Protein AF-A0A2I0L8X0-F1 (afdb_monomer)

Radius of gyration: 28.35 Å; Cα contacts (8 Å, |Δi|>4): 69; chains: 1; bounding box: 59×35×82 Å

Sequence (101 aa):
MALLHQLVLLVFLLPNIVGAAPAFVPSSAVQDAESVVREVHESIVNATRRKLGFLSCGTGNPIDDCWRCDPDWERNRQRLADCAIGFGKHAIGGRDGQIYV

Solvent-accessible surface area (backbone atoms only — not comparable to full-atom values): 6254 Å² total; per-residue (Å²): 108,69,69,61,53,53,51,50,52,50,65,70,54,60,68,71,74,73,77,72,70,78,80,81,68,73,79,76,79,54,98,57,60,63,60,38,53,49,51,43,51,52,45,42,62,74,25,61,70,57,41,98,41,98,89,46,51,38,53,34,46,52,48,56,30,58,43,62,56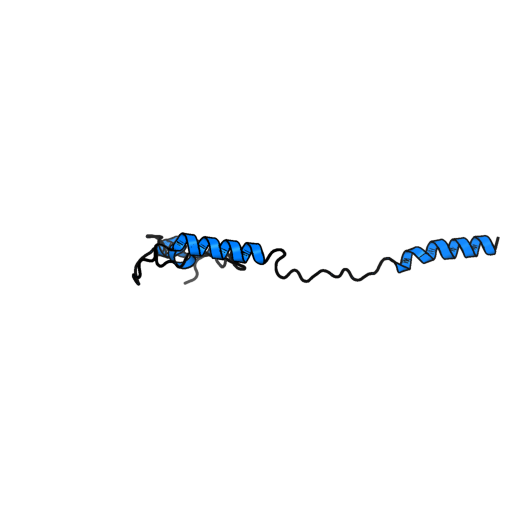,39,94,56,33,88,83,45,58,56,55,50,33,75,34,45,65,48,97,57,34,83,50,47,86,68,48,97,52,83,88,84,132

InterPro domains:
  IPR011050 Pectin lyase fold/virulence factor [SSF51126] (45-100)
  IPR012334 Pectin lyase fold [G3DSA:2.160.20.10] (60-101)
  IPR045032 Pectin lyase family [PTHR31683] (31-101)

pLDDT: mean 81.57, std 14.16, range [56.25, 97.25]

Structure (mmCIF, N/CA/C/O backbone):
data_AF-A0A2I0L8X0-F1
#
_entry.id   AF-A0A2I0L8X0-F1
#
loop_
_atom_site.group_PDB
_atom_site.id
_atom_site.type_symbol
_atom_site.label_atom_id
_atom_site.label_alt_id
_atom_site.label_comp_id
_atom_site.label_asym_id
_atom_site.label_entity_id
_atom_site.label_seq_id
_atom_site.pdbx_PDB_ins_code
_atom_site.Cartn_x
_atom_site.Cartn_y
_atom_site.Cartn_z
_atom_site.occupancy
_atom_site.B_iso_or_equiv
_atom_site.auth_seq_id
_atom_site.auth_comp_id
_atom_site.auth_asym_id
_atom_site.auth_atom_id
_atom_site.pdbx_PDB_model_num
ATOM 1 N N . MET A 1 1 ? 37.086 19.793 62.388 1.00 69.25 1 MET A N 1
ATOM 2 C CA . MET A 1 1 ? 35.623 19.834 62.163 1.00 69.25 1 MET A CA 1
ATOM 3 C C . MET A 1 1 ? 35.244 20.626 60.912 1.00 69.25 1 MET A C 1
ATOM 5 O O . MET A 1 1 ? 34.589 20.048 60.061 1.00 69.25 1 MET A O 1
ATOM 9 N N . ALA A 1 2 ? 35.708 21.870 60.723 1.00 72.19 2 ALA A N 1
ATOM 10 C CA . ALA A 1 2 ? 35.375 22.682 59.536 1.00 72.19 2 ALA A CA 1
ATOM 11 C C . ALA A 1 2 ? 35.845 22.088 58.185 1.00 72.19 2 ALA A C 1
ATOM 13 O O . ALA A 1 2 ? 35.072 22.046 57.235 1.00 72.19 2 ALA A O 1
ATOM 14 N N . LEU A 1 3 ? 37.073 21.556 58.119 1.00 73.12 3 LEU A N 1
ATOM 15 C CA . LEU A 1 3 ? 37.627 20.926 56.905 1.00 73.12 3 LEU A CA 1
ATOM 16 C C . LEU A 1 3 ? 36.894 19.635 56.505 1.00 73.12 3 LEU A C 1
ATOM 18 O O . LEU A 1 3 ? 36.646 19.406 55.327 1.00 73.12 3 LEU A O 1
ATOM 22 N N . LEU A 1 4 ? 36.494 18.821 57.487 1.00 74.50 4 LEU A N 1
ATOM 23 C CA . LEU A 1 4 ?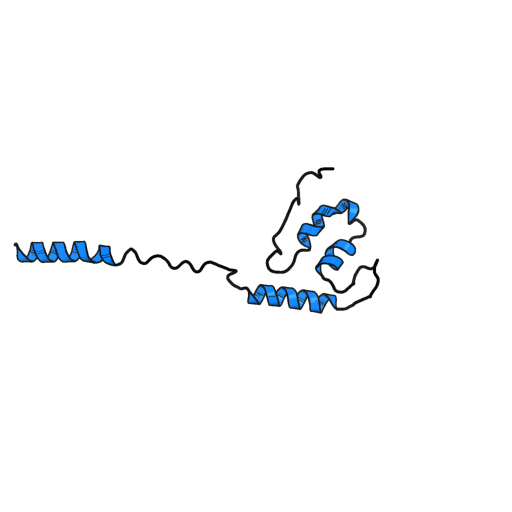 35.708 17.606 57.249 1.00 74.50 4 LEU A CA 1
ATOM 24 C C . LEU A 1 4 ? 34.306 17.962 56.729 1.00 74.50 4 LEU A C 1
ATOM 26 O O . LEU A 1 4 ? 33.815 17.334 55.799 1.00 74.50 4 LEU A O 1
ATOM 30 N N . HIS A 1 5 ? 33.700 19.021 57.273 1.00 78.25 5 HIS A N 1
ATOM 31 C CA . HIS A 1 5 ? 32.399 19.519 56.829 1.00 78.25 5 HIS A CA 1
ATOM 32 C C . HIS A 1 5 ? 32.435 20.071 55.395 1.00 78.25 5 HIS A C 1
ATOM 34 O O . HIS A 1 5 ? 31.511 19.822 54.621 1.00 78.25 5 HIS A O 1
ATOM 40 N N . GLN A 1 6 ? 33.507 20.783 55.021 1.00 76.62 6 GLN A N 1
ATOM 41 C CA . GLN A 1 6 ? 33.710 21.247 53.645 1.00 76.62 6 GLN A CA 1
ATOM 42 C C . GLN A 1 6 ? 33.898 20.089 52.661 1.00 76.62 6 GLN A C 1
ATOM 44 O O . GLN A 1 6 ? 33.331 20.130 51.571 1.00 76.62 6 GLN A O 1
ATOM 49 N N . LEU A 1 7 ? 34.647 19.046 53.039 1.00 76.69 7 LEU A N 1
ATOM 50 C CA . LEU A 1 7 ? 34.863 17.881 52.176 1.00 76.69 7 LEU A CA 1
ATOM 51 C C . LEU A 1 7 ? 33.559 17.105 51.934 1.00 76.69 7 LEU A C 1
ATOM 53 O O . LEU A 1 7 ? 33.283 16.691 50.812 1.00 76.69 7 LEU A O 1
ATOM 57 N N . VAL A 1 8 ? 32.729 16.964 52.973 1.00 76.25 8 VAL A N 1
ATOM 58 C CA . VAL A 1 8 ? 31.414 16.313 52.892 1.00 76.25 8 VAL A CA 1
ATOM 59 C C . VAL A 1 8 ? 30.473 17.091 51.965 1.00 76.25 8 VAL A C 1
ATOM 61 O O . VAL A 1 8 ? 29.872 16.496 51.076 1.00 76.25 8 VAL A O 1
ATOM 64 N N . LEU A 1 9 ? 30.399 18.421 52.091 1.00 71.88 9 LEU A N 1
ATOM 65 C CA . LEU A 1 9 ? 29.608 19.269 51.185 1.00 71.88 9 LEU A CA 1
ATOM 66 C C . LEU A 1 9 ? 30.042 19.129 49.720 1.00 71.88 9 LEU A C 1
ATOM 68 O O . LEU A 1 9 ? 29.192 19.057 48.837 1.00 71.88 9 LEU A O 1
ATOM 72 N N . LEU A 1 10 ? 31.348 19.041 49.460 1.00 71.75 10 LEU A N 1
ATOM 73 C CA . LEU A 1 10 ? 31.874 18.869 48.107 1.00 71.75 10 LEU A CA 1
ATOM 74 C C . LEU A 1 10 ? 31.442 17.517 47.509 1.00 71.75 10 LEU A C 1
ATOM 76 O O . LEU A 1 10 ? 30.959 17.466 46.382 1.00 71.75 10 LEU A O 1
ATOM 80 N N . VAL A 1 11 ? 31.528 16.433 48.287 1.00 74.94 11 VAL A N 1
ATOM 81 C CA . VAL A 1 11 ? 31.127 15.077 47.862 1.00 74.94 11 VAL A CA 1
ATOM 82 C C . VAL A 1 11 ? 29.616 14.956 47.627 1.00 74.94 11 VAL A C 1
ATOM 84 O O . VAL A 1 11 ? 29.210 14.235 46.722 1.00 74.94 11 VAL A O 1
ATOM 87 N N . PHE A 1 12 ? 28.779 15.677 48.379 1.0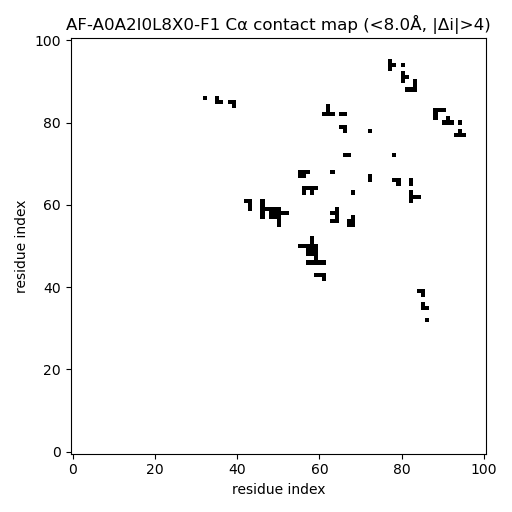0 67.75 12 PHE A N 1
ATOM 88 C CA . PHE A 1 12 ? 27.322 15.676 48.178 1.00 67.75 12 PHE A CA 1
ATOM 89 C C . PHE A 1 12 ? 26.851 16.575 47.020 1.00 67.75 12 PHE A C 1
ATOM 91 O O . PHE A 1 12 ? 25.777 16.339 46.465 1.00 67.75 12 PHE A O 1
ATOM 98 N N . LEU A 1 13 ? 27.634 17.586 46.626 1.00 64.88 13 LEU A N 1
ATOM 99 C CA . LEU A 1 13 ? 27.278 18.511 45.539 1.00 64.88 13 LEU A CA 1
ATOM 100 C C . LEU A 1 13 ? 27.821 18.083 44.164 1.00 64.88 13 LEU A C 1
ATOM 102 O O . LEU A 1 13 ? 27.197 18.385 43.149 1.00 64.88 13 LEU A O 1
ATOM 106 N N . LEU A 1 14 ? 28.929 17.336 44.113 1.00 64.69 14 LEU A N 1
ATOM 107 C CA . LEU A 1 14 ? 29.534 16.834 42.869 1.00 64.69 14 LEU A CA 1
ATOM 108 C C . LEU A 1 14 ?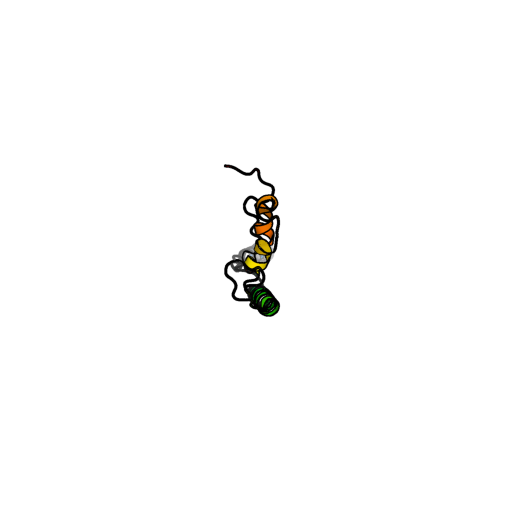 28.646 15.893 42.014 1.00 64.69 14 LEU A C 1
ATOM 110 O O . LEU A 1 14 ? 28.723 15.992 40.788 1.00 64.69 14 LEU A O 1
ATOM 114 N N . PRO A 1 15 ? 27.770 15.025 42.567 1.00 61.06 15 PRO A N 1
ATOM 115 C CA . PRO A 1 15 ? 26.962 14.109 41.756 1.00 61.06 15 PRO A CA 1
ATOM 116 C C . PRO A 1 15 ? 25.844 14.800 40.961 1.00 61.06 15 PRO A C 1
ATOM 118 O O . PRO A 1 15 ? 25.306 14.210 40.029 1.00 61.06 15 PRO A O 1
ATOM 121 N N . ASN A 1 16 ? 25.496 16.050 41.292 1.00 56.25 16 ASN A N 1
ATOM 122 C CA . ASN A 1 16 ? 24.371 16.759 40.670 1.00 56.25 16 ASN A CA 1
ATOM 123 C C . ASN A 1 16 ? 24.712 17.433 39.328 1.00 56.25 16 ASN A C 1
ATOM 125 O O . ASN A 1 16 ? 23.817 17.956 38.672 1.00 56.25 16 ASN A O 1
ATOM 129 N N . ILE A 1 17 ? 25.977 17.414 38.890 1.00 58.69 17 ILE A N 1
ATOM 130 C CA . ILE A 1 17 ? 26.392 18.034 37.616 1.00 58.69 17 ILE A CA 1
ATOM 131 C C . ILE A 1 17 ? 26.353 17.029 36.447 1.00 58.69 17 ILE A C 1
ATOM 133 O O . ILE A 1 17 ? 26.254 17.427 35.290 1.00 58.69 17 ILE A O 1
ATOM 137 N N . VAL A 1 18 ? 26.357 15.718 36.720 1.00 59.06 18 VAL A N 1
ATOM 138 C CA . VAL A 1 18 ? 26.442 14.670 35.677 1.00 59.06 18 VAL A CA 1
ATOM 139 C C . VAL A 1 18 ? 25.059 14.154 35.223 1.00 59.06 18 VAL A C 1
ATOM 141 O O . VAL A 1 18 ? 24.960 13.390 34.270 1.00 59.06 18 VAL A O 1
ATOM 144 N N . GLY A 1 19 ? 23.966 14.595 35.855 1.00 59.41 19 GLY A N 1
ATOM 145 C CA . GLY A 1 19 ? 22.621 14.036 35.639 1.00 59.41 19 GLY A CA 1
ATOM 146 C C . GLY A 1 19 ? 21.786 14.624 34.493 1.00 59.41 19 GLY A C 1
ATOM 147 O O . GLY A 1 19 ? 20.678 14.149 34.270 1.00 59.41 19 GLY A O 1
ATOM 148 N N . ALA A 1 20 ? 22.265 15.645 33.777 1.00 62.12 20 ALA A N 1
ATOM 149 C CA . ALA A 1 20 ? 21.470 16.342 32.759 1.00 62.12 20 ALA A CA 1
ATOM 150 C C . ALA A 1 20 ? 22.241 16.547 31.448 1.00 62.12 20 ALA A C 1
ATOM 152 O O . ALA A 1 20 ? 22.274 17.645 30.895 1.00 62.12 20 ALA A O 1
ATOM 153 N N . ALA A 1 21 ? 22.855 15.489 30.914 1.00 64.44 21 ALA A N 1
ATOM 154 C CA . ALA A 1 21 ? 23.045 15.466 29.470 1.00 64.44 21 ALA A CA 1
ATOM 155 C C . ALA A 1 21 ? 21.639 15.381 28.850 1.00 64.44 21 ALA A C 1
ATOM 157 O O . ALA A 1 21 ? 20.894 14.466 29.218 1.00 64.44 21 ALA A O 1
ATOM 158 N N . PRO A 1 22 ? 21.224 16.300 27.955 1.00 63.75 22 PRO A N 1
ATOM 159 C CA . PRO A 1 22 ? 20.030 16.054 27.168 1.00 63.75 22 PRO A CA 1
ATOM 160 C C . PRO A 1 22 ? 20.264 14.719 26.472 1.00 63.75 22 PRO A C 1
ATOM 162 O O . PRO A 1 22 ? 21.266 14.552 25.772 1.00 63.75 22 PRO A O 1
ATOM 165 N N . ALA A 1 23 ? 19.391 13.745 26.723 1.00 62.94 23 ALA A N 1
ATOM 166 C CA . ALA A 1 23 ? 19.374 12.542 25.923 1.00 62.94 23 ALA A CA 1
ATOM 167 C C . ALA A 1 23 ? 19.210 13.020 24.478 1.00 62.94 23 ALA A C 1
ATOM 169 O O . ALA A 1 23 ? 18.142 13.500 24.095 1.00 62.94 23 ALA A O 1
ATOM 170 N N . PHE A 1 24 ? 20.290 12.964 23.697 1.00 58.16 24 PHE A N 1
ATOM 171 C CA . PHE A 1 24 ? 20.210 13.002 22.250 1.00 58.16 24 PHE A CA 1
ATOM 172 C C . PHE A 1 24 ? 19.436 11.744 21.881 1.00 58.16 24 PHE A C 1
ATOM 174 O O . PHE A 1 24 ? 20.016 10.686 21.667 1.00 58.16 24 PHE A O 1
ATOM 181 N N . VAL A 1 25 ? 18.110 11.839 21.909 1.00 60.28 25 VAL A N 1
ATOM 182 C CA . VAL A 1 25 ? 17.240 10.873 21.264 1.00 60.28 25 VAL A CA 1
ATOM 183 C C . VAL A 1 25 ? 17.473 11.139 19.783 1.00 60.28 25 VAL A C 1
ATOM 185 O O . VAL A 1 25 ? 17.082 12.210 19.307 1.00 60.28 25 VAL A O 1
ATOM 188 N N . PRO A 1 26 ? 18.164 10.252 19.044 1.00 62.69 26 PRO A N 1
ATOM 189 C CA . PRO A 1 26 ? 18.199 10.390 17.604 1.00 62.69 26 PRO A CA 1
ATOM 190 C C . PRO A 1 26 ? 16.736 10.319 17.180 1.00 62.69 26 PRO A C 1
ATOM 192 O O . PRO A 1 26 ? 16.053 9.347 17.506 1.00 62.69 26 PRO A O 1
ATOM 195 N N . SER A 1 27 ? 16.231 11.376 16.542 1.00 59.94 27 SER A N 1
ATOM 196 C CA . SER A 1 27 ? 14.906 11.350 15.930 1.00 59.94 27 SER A CA 1
ATOM 197 C C . SER A 1 27 ? 14.863 10.103 15.054 1.00 59.94 27 SER A C 1
ATOM 199 O O . SER A 1 27 ? 15.632 10.006 14.096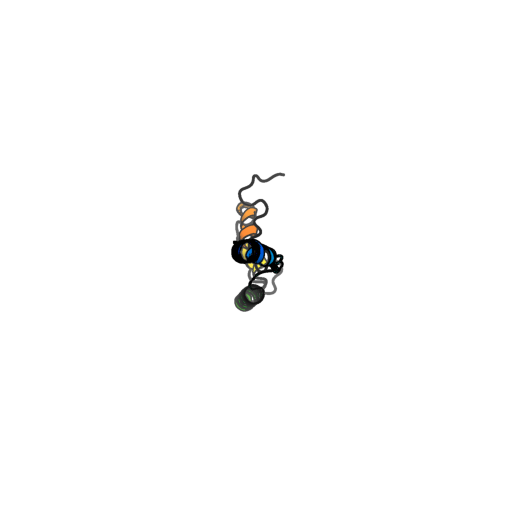 1.00 59.94 27 SER A O 1
ATOM 201 N N . SER A 1 28 ? 14.082 9.094 15.451 1.00 58.22 28 SER A N 1
ATOM 202 C CA . SER A 1 28 ? 14.096 7.791 14.798 1.00 58.22 28 SER A CA 1
ATOM 203 C C . SER A 1 28 ? 13.356 7.899 13.468 1.00 58.22 28 SER A C 1
ATOM 205 O O . SER A 1 28 ? 12.212 7.467 13.322 1.00 58.22 28 SER A O 1
ATOM 207 N N . ALA A 1 29 ? 14.008 8.486 12.473 1.00 60.69 29 ALA A N 1
ATOM 208 C CA . ALA A 1 29 ? 13.690 8.225 11.087 1.00 60.69 29 ALA A CA 1
ATOM 209 C C . ALA A 1 29 ? 14.096 6.768 10.819 1.00 60.69 29 ALA A C 1
ATOM 211 O O . ALA A 1 29 ? 15.219 6.525 10.415 1.00 60.69 29 ALA A O 1
ATOM 212 N N . VAL A 1 30 ? 13.197 5.832 11.160 1.00 62.84 30 VAL A N 1
ATOM 213 C CA . VAL A 1 30 ? 13.251 4.375 10.923 1.00 62.84 30 VAL A CA 1
ATOM 214 C C . VAL A 1 30 ? 14.598 3.736 11.289 1.00 62.84 30 VAL A C 1
ATOM 216 O O . VAL A 1 30 ? 15.576 3.864 10.565 1.00 62.84 30 VAL A O 1
ATOM 219 N N . GLN A 1 31 ? 14.638 2.980 12.393 1.00 65.75 31 GLN A N 1
ATOM 220 C CA . GLN A 1 31 ? 15.872 2.367 12.922 1.00 65.75 31 GLN A CA 1
ATOM 221 C C . GLN A 1 31 ? 16.644 1.495 11.913 1.00 65.75 31 GLN A C 1
ATOM 223 O O . GLN A 1 31 ? 17.821 1.228 12.130 1.00 65.75 31 GLN A O 1
ATOM 228 N N . ASP A 1 32 ? 16.001 1.084 10.819 1.00 80.00 32 ASP A N 1
ATOM 229 C CA . ASP A 1 32 ? 16.602 0.285 9.763 1.00 80.00 32 ASP A CA 1
ATOM 230 C C . ASP A 1 32 ? 15.934 0.559 8.403 1.00 80.00 32 ASP A C 1
ATOM 232 O O . ASP A 1 32 ? 15.068 -0.174 7.928 1.00 80.00 32 ASP A O 1
ATOM 236 N N . ALA A 1 33 ? 16.283 1.687 7.785 1.00 89.50 33 ALA A N 1
ATOM 237 C CA . ALA A 1 33 ? 15.770 2.040 6.462 1.00 89.50 33 ALA A CA 1
ATOM 238 C C . ALA A 1 33 ? 16.258 1.090 5.352 1.00 89.50 33 ALA A C 1
ATOM 240 O O . ALA A 1 33 ? 15.580 0.936 4.335 1.00 89.50 33 ALA A O 1
ATOM 241 N N . GLU A 1 34 ? 17.415 0.452 5.540 1.00 92.50 34 GLU A N 1
ATOM 242 C CA . GLU A 1 34 ? 18.012 -0.443 4.549 1.00 92.50 34 GLU A CA 1
ATOM 243 C C . GLU A 1 34 ? 17.210 -1.737 4.418 1.00 92.50 34 GLU A C 1
ATOM 245 O O . GLU A 1 34 ? 16.881 -2.123 3.296 1.00 92.50 34 GLU A O 1
ATOM 250 N N . SER A 1 35 ? 16.769 -2.343 5.527 1.00 92.44 35 SER A N 1
ATOM 251 C CA . SER A 1 35 ? 15.913 -3.532 5.435 1.00 92.44 35 SER A CA 1
ATOM 252 C C . SER A 1 35 ? 14.579 -3.269 4.746 1.00 92.44 35 SER A C 1
ATOM 254 O O . SER A 1 35 ? 14.126 -4.117 3.978 1.00 92.44 35 SER A O 1
ATOM 256 N N . VAL A 1 36 ? 13.975 -2.092 4.944 1.00 93.06 36 VAL A N 1
ATOM 257 C CA . VAL A 1 36 ? 12.738 -1.704 4.245 1.00 93.06 36 VAL A CA 1
ATOM 258 C C . VAL A 1 36 ? 12.973 -1.612 2.737 1.00 93.06 36 VAL A C 1
ATOM 260 O O . VAL A 1 36 ? 12.167 -2.105 1.948 1.00 93.06 36 VAL A O 1
ATOM 263 N N . VAL A 1 37 ? 14.084 -1.000 2.319 1.00 94.19 37 VAL A N 1
ATOM 264 C CA . VAL A 1 37 ? 14.456 -0.918 0.899 1.00 94.19 37 VAL A CA 1
ATOM 265 C C . VAL A 1 37 ? 14.723 -2.310 0.327 1.00 94.19 37 VAL A C 1
ATOM 267 O O . VAL A 1 37 ? 14.265 -2.609 -0.779 1.00 94.19 37 VAL A O 1
ATOM 270 N N . ARG A 1 38 ? 15.411 -3.176 1.078 1.00 94.88 38 ARG A N 1
ATOM 271 C CA . ARG A 1 38 ? 15.692 -4.557 0.676 1.00 94.88 38 ARG A CA 1
ATOM 272 C C . ARG A 1 38 ? 14.412 -5.370 0.488 1.00 94.88 38 ARG A C 1
ATOM 274 O O . ARG A 1 38 ? 14.259 -6.005 -0.549 1.00 94.88 38 ARG A O 1
ATOM 281 N N . GLU A 1 39 ? 13.464 -5.283 1.418 1.00 94.00 39 GLU A N 1
ATOM 282 C CA . GLU A 1 39 ? 12.146 -5.927 1.316 1.00 94.00 39 GLU A CA 1
ATOM 283 C C . GLU A 1 39 ? 11.378 -5.464 0.069 1.00 94.00 39 GLU A C 1
ATOM 285 O O . GLU A 1 39 ? 10.855 -6.281 -0.693 1.00 94.00 39 GLU A O 1
ATOM 290 N N . VAL A 1 40 ? 11.352 -4.152 -0.193 1.00 93.88 40 VAL A N 1
ATOM 291 C CA . VAL A 1 40 ? 10.721 -3.606 -1.404 1.00 93.88 40 VAL A CA 1
ATOM 292 C C . VAL A 1 40 ? 11.407 -4.149 -2.656 1.00 93.88 40 VAL A C 1
ATOM 294 O O . VAL A 1 40 ? 10.726 -4.583 -3.586 1.00 93.88 40 VAL A O 1
ATOM 297 N N . HIS A 1 41 ? 12.739 -4.181 -2.686 1.00 94.38 41 HIS A N 1
ATOM 298 C CA . HIS A 1 41 ? 13.487 -4.715 -3.821 1.00 94.38 41 HIS A CA 1
ATOM 299 C C . HIS A 1 41 ? 13.174 -6.197 -4.074 1.00 94.38 41 HIS A C 1
ATOM 301 O O . HIS A 1 41 ? 12.865 -6.574 -5.205 1.00 94.38 41 HIS A O 1
ATOM 307 N N . GLU A 1 42 ? 13.174 -7.023 -3.025 1.00 92.44 42 GLU A N 1
ATOM 308 C CA . GLU A 1 42 ? 12.818 -8.444 -3.099 1.00 92.44 42 GLU A CA 1
ATOM 309 C C . GLU A 1 42 ? 11.385 -8.640 -3.630 1.00 92.44 42 GLU A C 1
ATOM 311 O O . GLU A 1 42 ? 11.159 -9.479 -4.508 1.00 92.44 42 GLU A O 1
ATOM 316 N N . SER A 1 43 ? 10.426 -7.819 -3.183 1.00 90.38 43 SER A N 1
ATOM 317 C CA . SER A 1 43 ? 9.034 -7.883 -3.655 1.00 90.38 43 SER A CA 1
ATOM 318 C C . SER A 1 43 ? 8.897 -7.584 -5.156 1.00 90.38 43 SER A C 1
ATOM 320 O O . SER A 1 43 ? 8.157 -8.270 -5.864 1.00 90.38 43 SER A O 1
ATOM 322 N N . ILE A 1 44 ? 9.662 -6.616 -5.671 1.00 88.69 44 ILE A N 1
ATOM 323 C CA . ILE A 1 44 ? 9.670 -6.247 -7.093 1.00 88.69 44 ILE A CA 1
ATOM 324 C C . ILE A 1 44 ? 10.296 -7.361 -7.934 1.00 88.69 44 ILE A C 1
ATOM 326 O O . ILE A 1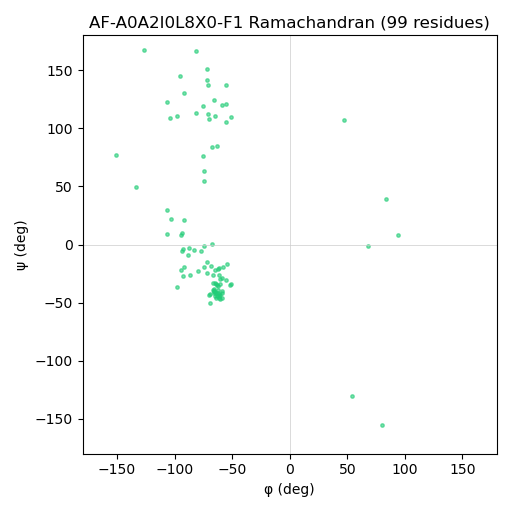 44 ? 9.775 -7.693 -8.999 1.00 88.69 44 ILE A O 1
ATOM 330 N N . VAL A 1 45 ? 11.400 -7.951 -7.465 1.00 87.31 45 VAL A N 1
ATOM 331 C CA . VAL A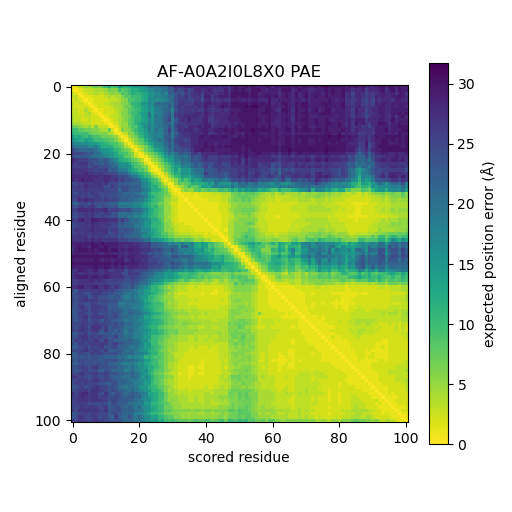 1 45 ? 12.080 -9.064 -8.147 1.00 87.31 45 VAL A CA 1
ATOM 332 C C . VAL A 1 45 ? 11.157 -10.281 -8.240 1.00 87.31 45 VAL A C 1
ATOM 334 O O . VAL A 1 45 ? 11.069 -10.895 -9.303 1.00 87.31 45 VAL A O 1
ATOM 337 N N . ASN A 1 46 ? 10.410 -10.592 -7.179 1.00 82.75 46 ASN A N 1
ATOM 338 C CA . ASN A 1 46 ? 9.434 -11.685 -7.179 1.00 82.75 46 ASN A CA 1
ATOM 339 C C . ASN A 1 46 ? 8.269 -11.427 -8.163 1.00 82.75 46 ASN A C 1
ATOM 341 O O . ASN A 1 46 ? 7.805 -12.337 -8.846 1.00 82.75 46 ASN A O 1
ATOM 345 N N . ALA A 1 47 ? 7.870 -10.165 -8.349 1.00 77.81 47 ALA A N 1
ATOM 346 C CA . ALA A 1 47 ? 6.794 -9.777 -9.264 1.00 77.81 47 ALA A CA 1
ATOM 347 C C . ALA A 1 47 ? 7.165 -9.825 -10.772 1.00 77.81 47 ALA A C 1
ATOM 349 O O . ALA A 1 47 ? 6.332 -9.551 -11.633 1.00 77.81 47 ALA A O 1
ATOM 350 N N . THR A 1 48 ? 8.398 -10.178 -11.156 1.00 65.56 48 THR A N 1
ATOM 351 C CA . THR A 1 48 ? 8.943 -9.963 -12.521 1.00 65.56 48 THR A CA 1
ATOM 352 C C . THR A 1 48 ? 8.323 -10.765 -13.679 1.00 65.56 48 THR A C 1
ATOM 354 O O . THR A 1 48 ? 8.704 -10.543 -14.833 1.00 65.56 48 THR A O 1
ATOM 357 N N . ARG A 1 49 ? 7.319 -11.626 -13.461 1.00 64.81 49 ARG A N 1
ATOM 358 C CA . ARG A 1 49 ? 6.523 -12.237 -14.550 1.00 64.81 49 ARG A CA 1
ATOM 359 C C . ARG A 1 49 ? 5.546 -11.213 -15.149 1.00 64.81 49 ARG A C 1
ATOM 361 O O . ARG A 1 49 ? 4.335 -11.382 -15.084 1.00 64.81 49 ARG A O 1
ATOM 368 N N . ARG A 1 50 ? 6.080 -10.147 -15.749 1.00 63.78 50 ARG A N 1
ATOM 369 C CA . ARG A 1 50 ? 5.301 -9.047 -16.329 1.00 63.78 50 ARG A CA 1
ATOM 370 C C . ARG A 1 50 ? 4.469 -9.546 -17.507 1.00 63.78 50 ARG A C 1
ATOM 372 O O . ARG A 1 50 ? 5.010 -9.831 -18.576 1.00 63.78 50 ARG A O 1
ATOM 379 N N . LYS A 1 51 ? 3.148 -9.585 -17.343 1.00 62.47 51 LYS A N 1
ATOM 380 C CA . LYS A 1 51 ? 2.205 -9.648 -18.462 1.00 62.47 51 LYS A CA 1
ATOM 381 C C . LYS A 1 51 ? 1.607 -8.253 -18.622 1.00 62.47 51 LYS A C 1
ATOM 383 O O . LYS A 1 51 ? 0.858 -7.796 -17.767 1.00 62.47 51 LYS A O 1
ATOM 388 N N . LEU A 1 52 ? 1.977 -7.554 -19.696 1.00 58.41 52 LEU A N 1
ATOM 389 C CA . LEU A 1 52 ? 1.628 -6.146 -19.942 1.00 58.41 52 LEU A CA 1
ATOM 390 C C . LEU A 1 52 ? 0.151 -5.976 -20.374 1.00 58.41 52 LEU A C 1
ATOM 392 O O . LEU A 1 52 ? -0.142 -5.451 -21.444 1.00 58.41 52 LEU A O 1
ATOM 396 N N . GLY A 1 53 ? -0.790 -6.489 -19.579 1.00 61.31 53 GLY A N 1
ATOM 397 C CA . GLY A 1 53 ? -2.230 -6.373 -19.808 1.00 61.31 53 GLY A CA 1
ATOM 398 C C . GLY A 1 53 ? -2.863 -5.379 -18.838 1.00 61.31 53 GLY A C 1
ATOM 399 O O . GLY A 1 53 ? -2.789 -5.576 -17.632 1.00 61.31 53 GLY A O 1
ATOM 400 N N . PHE A 1 54 ? -3.533 -4.345 -19.356 1.00 58.91 54 PHE A N 1
ATOM 401 C CA . PHE A 1 54 ? -4.182 -3.279 -18.569 1.00 58.91 54 PHE A CA 1
ATOM 402 C C . PHE A 1 54 ? -5.256 -3.787 -17.580 1.00 58.91 54 PHE A C 1
ATOM 404 O O . PHE A 1 54 ? -5.463 -3.191 -16.524 1.00 58.91 54 PHE A O 1
ATOM 411 N N . LEU A 1 55 ? -5.900 -4.914 -17.910 1.00 63.06 55 LEU A N 1
ATOM 412 C CA . LEU A 1 55 ? -6.922 -5.597 -17.099 1.00 63.06 55 LEU A CA 1
ATOM 413 C C . LEU A 1 55 ? -6.404 -6.892 -16.446 1.00 63.06 55 LEU A C 1
ATOM 415 O O . LEU A 1 55 ? -7.191 -7.683 -15.938 1.00 63.06 55 LEU A O 1
ATOM 419 N N . SER A 1 56 ? -5.096 -7.152 -16.518 1.00 67.94 56 SER A N 1
ATOM 420 C CA . SER A 1 56 ? -4.499 -8.374 -15.984 1.00 67.94 56 SER A CA 1
ATOM 421 C C . SER A 1 56 ? -3.967 -8.147 -14.575 1.00 67.94 56 SER A C 1
ATOM 423 O O . SER A 1 56 ? -3.413 -7.100 -14.258 1.00 67.94 56 SER A O 1
ATOM 425 N N . CYS A 1 57 ? -4.079 -9.188 -13.765 1.00 79.44 57 CYS A N 1
ATOM 426 C CA . CYS A 1 57 ? -3.224 -9.448 -12.616 1.00 79.44 57 CYS A CA 1
ATOM 427 C C . CYS A 1 57 ? -1.820 -9.878 -13.101 1.00 79.44 57 CYS A C 1
ATOM 429 O O . CYS A 1 57 ? -1.707 -10.462 -14.187 1.00 79.44 57 CYS A O 1
ATOM 431 N N . GLY A 1 58 ? -0.755 -9.604 -12.341 1.00 78.12 58 GLY A N 1
ATOM 432 C CA . GLY A 1 58 ? 0.622 -9.963 -12.718 1.00 78.12 58 GLY A CA 1
ATOM 433 C C . GLY A 1 58 ? 1.279 -8.937 -13.645 1.00 78.12 58 GLY A C 1
ATOM 434 O O . GLY A 1 58 ? 1.959 -9.283 -14.615 1.00 78.12 58 GLY A O 1
ATOM 435 N N . THR A 1 59 ? 1.031 -7.656 -13.381 1.00 81.31 59 THR A N 1
ATOM 436 C CA . THR A 1 59 ? 1.628 -6.524 -14.106 1.00 81.31 59 THR A CA 1
ATOM 437 C C . THR A 1 59 ? 3.095 -6.310 -13.729 1.00 81.31 59 THR A C 1
ATOM 439 O O . THR A 1 59 ? 3.850 -5.701 -14.493 1.00 81.31 59 THR A O 1
ATOM 442 N N . GLY A 1 60 ? 3.514 -6.849 -12.579 1.00 84.81 60 GLY A N 1
ATOM 443 C CA . GLY A 1 60 ? 4.839 -6.665 -12.005 1.00 84.81 60 GLY A CA 1
ATOM 444 C C . GLY A 1 60 ? 4.927 -5.519 -11.002 1.00 84.81 60 GLY A C 1
ATOM 445 O O . GLY A 1 60 ? 6.032 -5.184 -10.575 1.00 84.81 60 GLY A O 1
ATOM 446 N N . ASN A 1 61 ? 3.792 -4.921 -10.634 1.00 89.12 61 ASN A N 1
ATOM 447 C CA . ASN A 1 61 ? 3.687 -4.068 -9.459 1.00 89.12 61 ASN A CA 1
ATOM 448 C C . ASN A 1 61 ? 3.120 -4.908 -8.298 1.00 89.12 61 ASN A C 1
ATOM 450 O O . ASN A 1 61 ? 1.936 -5.238 -8.338 1.00 89.12 61 ASN A O 1
ATOM 454 N N . PRO A 1 62 ? 3.911 -5.231 -7.258 1.00 91.81 62 PRO A N 1
ATOM 455 C CA . PRO A 1 62 ? 3.473 -6.110 -6.170 1.00 91.81 62 PRO A CA 1
ATOM 456 C C . PRO A 1 62 ? 2.258 -5.579 -5.393 1.00 91.81 62 PRO A C 1
ATOM 458 O O . PRO A 1 62 ? 1.452 -6.378 -4.921 1.00 91.81 62 PRO A O 1
ATOM 461 N N . ILE A 1 63 ? 2.082 -4.254 -5.295 1.00 93.69 63 ILE A N 1
ATOM 462 C CA . ILE A 1 63 ? 0.906 -3.659 -4.640 1.00 93.69 63 ILE A CA 1
ATOM 463 C C . ILE A 1 63 ? -0.340 -3.926 -5.483 1.00 93.69 63 ILE A C 1
ATOM 465 O O . ILE A 1 63 ? -1.340 -4.422 -4.969 1.00 93.69 63 ILE A O 1
ATOM 469 N N . ASP A 1 64 ? -0.275 -3.628 -6.783 1.00 91.75 64 ASP A N 1
ATOM 470 C CA . ASP A 1 64 ? -1.409 -3.827 -7.688 1.00 91.75 64 ASP A CA 1
ATOM 471 C C . ASP A 1 64 ? -1.741 -5.302 -7.853 1.00 91.75 64 ASP A C 1
ATOM 473 O O . ASP A 1 64 ? -2.908 -5.677 -7.817 1.00 91.75 64 ASP A O 1
ATOM 477 N N . ASP A 1 65 ? -0.726 -6.147 -7.981 1.00 90.50 65 ASP A N 1
ATOM 478 C CA . ASP A 1 65 ? -0.909 -7.585 -8.093 1.00 90.50 65 ASP A CA 1
ATOM 479 C C . ASP A 1 65 ? -1.532 -8.152 -6.800 1.00 90.50 65 ASP A C 1
ATOM 481 O O . ASP A 1 65 ? -2.387 -9.026 -6.861 1.00 90.50 65 ASP A O 1
ATOM 485 N N . CYS A 1 66 ? -1.238 -7.611 -5.617 1.00 92.62 66 CYS A N 1
ATOM 486 C CA . CYS A 1 66 ? -1.878 -8.074 -4.382 1.00 92.62 66 CYS A CA 1
ATOM 487 C C . CYS A 1 66 ? -3.414 -7.909 -4.379 1.00 92.62 66 CYS A C 1
ATOM 489 O O . CYS A 1 66 ? -4.122 -8.843 -3.990 1.00 92.62 66 CYS A O 1
ATOM 491 N N . TRP A 1 67 ? -3.943 -6.764 -4.836 1.00 92.69 67 TRP A N 1
ATOM 492 C CA . TRP A 1 67 ? -5.388 -6.490 -4.781 1.00 92.69 67 TRP A CA 1
ATOM 493 C C . TRP A 1 67 ? -6.125 -6.776 -6.097 1.00 92.69 67 TRP A C 1
ATOM 495 O O . TRP A 1 67 ? -7.249 -7.269 -6.063 1.00 92.69 67 TRP A O 1
ATOM 505 N N . ARG A 1 68 ? -5.515 -6.520 -7.264 1.00 90.31 68 ARG A N 1
ATOM 506 C CA . ARG A 1 68 ? -6.145 -6.764 -8.579 1.00 90.31 68 ARG A CA 1
ATOM 507 C C . ARG A 1 68 ? -6.261 -8.243 -8.914 1.00 90.31 68 ARG A C 1
ATOM 509 O O . ARG A 1 68 ? -7.090 -8.613 -9.739 1.00 90.31 68 ARG A O 1
ATOM 516 N N . CYS A 1 69 ? -5.409 -9.080 -8.324 1.00 89.12 69 CYS A N 1
ATOM 517 C CA . CYS A 1 69 ? -5.484 -10.529 -8.489 1.00 89.12 69 CYS A CA 1
ATOM 518 C C . CYS A 1 69 ? -6.597 -11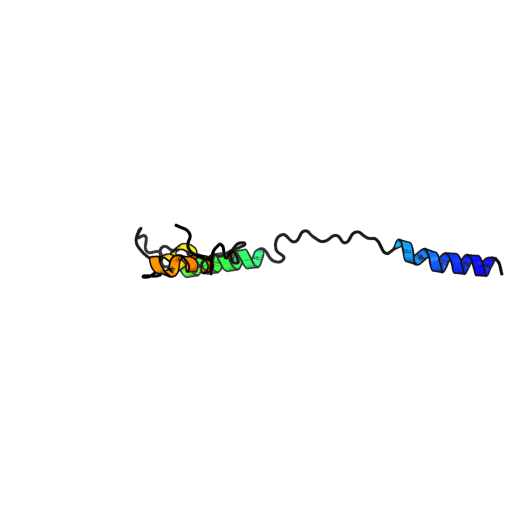.172 -7.650 1.00 89.12 69 CYS A C 1
ATOM 520 O O . CYS A 1 69 ? -6.822 -12.372 -7.784 1.00 89.12 69 CYS A O 1
ATOM 522 N N . ASP A 1 70 ? -7.284 -10.409 -6.794 1.00 91.88 70 ASP A N 1
ATOM 523 C CA . ASP A 1 70 ? -8.460 -10.878 -6.070 1.00 91.88 70 ASP A CA 1
ATOM 524 C C . ASP A 1 70 ? -9.706 -10.795 -6.973 1.00 91.88 70 ASP A C 1
ATOM 526 O O . ASP A 1 70 ? -10.131 -9.688 -7.316 1.00 91.88 70 ASP A O 1
ATOM 530 N N . PRO A 1 71 ? -10.322 -11.923 -7.373 1.00 91.56 71 PRO A N 1
ATOM 531 C CA . PRO A 1 71 ? -11.546 -11.888 -8.173 1.00 91.56 71 PRO A CA 1
ATOM 532 C C . PRO A 1 71 ? -12.734 -11.269 -7.417 1.00 91.56 71 PRO A C 1
ATOM 534 O O . PRO A 1 71 ? -13.656 -10.768 -8.054 1.00 91.56 71 PRO A O 1
ATOM 537 N N . ASP A 1 72 ? -12.699 -11.256 -6.081 1.00 94.81 72 ASP A N 1
ATOM 538 C CA . ASP A 1 72 ? -13.726 -10.692 -5.205 1.00 94.81 72 ASP A CA 1
ATOM 539 C C . ASP A 1 72 ? -13.302 -9.328 -4.618 1.00 94.81 72 ASP A C 1
ATOM 541 O O . ASP A 1 72 ? -13.853 -8.886 -3.605 1.00 94.81 72 ASP A O 1
ATOM 545 N N . TRP A 1 73 ? -12.352 -8.615 -5.247 1.00 93.25 73 TRP A N 1
ATOM 546 C CA . TRP A 1 73 ? -11.824 -7.333 -4.744 1.00 93.25 73 TRP A CA 1
ATOM 547 C C . TRP A 1 73 ? -12.923 -6.314 -4.396 1.00 93.25 73 TRP A C 1
ATOM 549 O O . TRP A 1 73 ? -12.788 -5.557 -3.436 1.00 93.25 73 TRP A O 1
ATOM 559 N N . GLU A 1 74 ? -14.036 -6.305 -5.141 1.00 93.31 74 GLU A N 1
ATOM 560 C CA . GLU A 1 74 ? -15.168 -5.403 -4.897 1.00 93.31 74 GLU A CA 1
ATOM 561 C C . GLU A 1 74 ? -15.826 -5.637 -3.538 1.00 93.31 74 GLU A C 1
ATOM 563 O O . GLU A 1 74 ? -16.277 -4.681 -2.903 1.00 93.31 74 GLU A O 1
ATOM 568 N N . ARG A 1 75 ? -15.869 -6.898 -3.099 1.00 94.94 75 ARG A N 1
ATOM 569 C CA . ARG A 1 75 ? -16.397 -7.325 -1.798 1.00 94.94 75 ARG A CA 1
ATOM 570 C C . ARG A 1 75 ? -15.327 -7.251 -0.708 1.00 94.94 75 ARG A C 1
ATOM 572 O O . ARG A 1 75 ? -15.660 -7.020 0.448 1.00 94.94 75 ARG A O 1
ATOM 579 N N . ASN A 1 76 ? -14.055 -7.356 -1.092 1.00 95.06 76 ASN A N 1
ATOM 580 C CA . ASN A 1 76 ? -12.896 -7.387 -0.200 1.00 95.06 76 ASN A CA 1
ATOM 581 C C . ASN A 1 76 ? -12.084 -6.079 -0.214 1.00 95.06 76 ASN A C 1
ATOM 583 O O . ASN A 1 76 ? -10.877 -6.103 0.010 1.00 95.06 76 ASN A O 1
ATOM 587 N N . ARG A 1 77 ? -12.708 -4.918 -0.461 1.00 95.50 77 ARG A N 1
ATOM 588 C CA . ARG A 1 77 ? -11.990 -3.635 -0.655 1.00 95.50 77 ARG A CA 1
ATOM 589 C C . ARG A 1 77 ? -10.999 -3.293 0.458 1.00 95.50 77 ARG A C 1
ATOM 591 O O . ARG A 1 77 ? -9.949 -2.715 0.192 1.00 95.50 77 ARG A O 1
ATOM 598 N N . GLN A 1 78 ? -11.322 -3.651 1.700 1.00 96.12 78 GLN A N 1
ATOM 599 C CA . GLN A 1 78 ? -10.469 -3.382 2.859 1.00 96.12 78 GLN A CA 1
ATOM 600 C C . GLN A 1 78 ? -9.161 -4.192 2.854 1.00 96.12 78 GLN A C 1
ATOM 602 O O . GLN A 1 78 ? -8.198 -3.764 3.482 1.00 96.12 78 GLN A O 1
ATOM 607 N N . ARG A 1 79 ? -9.078 -5.288 2.084 1.00 95.56 79 ARG A N 1
ATOM 608 C CA . ARG A 1 79 ? -7.857 -6.090 1.894 1.00 95.56 79 ARG A CA 1
ATOM 609 C C . ARG A 1 79 ? -6.715 -5.296 1.256 1.00 95.56 79 ARG A C 1
ATOM 611 O O . ARG A 1 79 ? -5.556 -5.654 1.426 1.00 95.56 79 ARG A O 1
ATOM 618 N N . LEU A 1 80 ? -7.004 -4.182 0.572 1.00 95.88 80 LEU A N 1
ATOM 619 C CA . LEU A 1 80 ? -5.968 -3.281 0.052 1.00 95.88 80 LEU A CA 1
ATOM 620 C C . LEU A 1 80 ? -5.008 -2.794 1.153 1.00 95.88 80 LEU A C 1
ATOM 622 O O . LEU A 1 80 ? -3.830 -2.573 0.880 1.00 95.88 80 LEU A O 1
ATOM 626 N N . ALA A 1 81 ? -5.485 -2.666 2.395 1.00 97.25 81 ALA A N 1
ATOM 627 C CA . ALA A 1 81 ? -4.655 -2.305 3.542 1.00 97.25 81 ALA A CA 1
ATOM 628 C C . ALA A 1 81 ? -3.550 -3.336 3.850 1.00 97.25 81 ALA A C 1
ATOM 630 O O . ALA A 1 81 ? -2.545 -2.985 4.461 1.00 97.25 81 ALA A O 1
ATOM 631 N N . ASP A 1 82 ? -3.697 -4.582 3.397 1.00 96.31 82 ASP A N 1
ATOM 632 C CA . ASP A 1 82 ? -2.691 -5.638 3.564 1.00 96.31 82 ASP A CA 1
ATOM 633 C C . ASP A 1 82 ? -1.657 -5.658 2.426 1.00 96.31 82 ASP A C 1
ATOM 635 O O . ASP A 1 82 ? -0.665 -6.378 2.496 1.00 96.31 82 ASP A O 1
ATOM 639 N N . CYS A 1 83 ? -1.880 -4.879 1.363 1.00 95.94 83 CYS A N 1
ATOM 640 C CA . CYS A 1 83 ? -1.042 -4.874 0.164 1.00 95.94 83 CYS A CA 1
ATOM 641 C C . CYS A 1 83 ? 0.081 -3.826 0.197 1.00 95.94 83 CYS A C 1
ATOM 643 O O . CYS A 1 83 ? 0.876 -3.748 -0.741 1.00 95.94 83 CYS A O 1
ATOM 645 N N . ALA A 1 84 ? 0.139 -2.986 1.234 1.00 96.31 84 ALA A N 1
ATOM 646 C CA . ALA A 1 84 ? 1.143 -1.937 1.347 1.00 96.31 84 ALA A CA 1
ATOM 647 C C . ALA A 1 84 ? 2.541 -2.520 1.623 1.00 96.31 84 ALA A C 1
ATOM 649 O O . ALA A 1 84 ? 2.715 -3.393 2.468 1.00 96.31 84 ALA A O 1
ATOM 650 N N . ILE A 1 85 ? 3.557 -1.978 0.949 1.00 95.31 85 ILE A N 1
ATOM 651 C CA . ILE A 1 85 ? 4.973 -2.317 1.155 1.00 95.31 85 ILE A CA 1
ATOM 652 C C . ILE A 1 85 ? 5.795 -1.049 1.418 1.00 95.31 85 ILE A C 1
ATOM 654 O O . ILE A 1 85 ? 5.334 0.074 1.203 1.00 95.31 85 ILE A O 1
ATOM 658 N N . GLY A 1 86 ? 7.035 -1.215 1.875 1.00 95.06 86 GLY A N 1
ATOM 659 C CA . GLY A 1 86 ? 7.937 -0.101 2.164 1.00 95.06 86 GLY A CA 1
ATOM 660 C C . GLY A 1 86 ? 7.657 0.563 3.513 1.00 95.06 86 GLY A C 1
ATOM 661 O O . GLY A 1 86 ? 7.112 -0.050 4.430 1.00 95.06 86 GLY A O 1
ATOM 662 N N . PHE A 1 87 ? 8.031 1.835 3.657 1.00 95.00 87 PHE A N 1
ATOM 663 C CA . PHE A 1 87 ? 7.934 2.546 4.941 1.00 95.00 87 PHE A CA 1
ATOM 664 C C . PHE A 1 87 ? 6.499 2.666 5.474 1.00 95.00 87 PHE A C 1
ATOM 666 O O . PHE A 1 87 ? 6.292 2.742 6.682 1.00 95.00 87 PHE A O 1
ATOM 673 N N . GLY A 1 88 ? 5.511 2.648 4.577 1.00 93.75 88 GLY A N 1
ATOM 674 C CA . GLY A 1 88 ? 4.089 2.714 4.905 1.00 93.75 88 GLY A CA 1
ATOM 675 C C . GLY A 1 88 ? 3.399 1.357 5.050 1.00 93.75 88 GLY A C 1
ATOM 676 O O . GLY A 1 88 ? 2.178 1.339 5.133 1.00 93.75 88 GLY A O 1
ATOM 677 N N . LYS A 1 89 ? 4.124 0.227 5.077 1.00 94.38 89 LYS A N 1
ATOM 678 C CA . LYS A 1 89 ? 3.519 -1.123 5.045 1.00 94.38 89 LYS A CA 1
ATOM 679 C C . LYS A 1 89 ? 2.535 -1.439 6.179 1.00 94.38 89 LYS A C 1
ATOM 681 O O . LYS A 1 89 ? 1.728 -2.347 6.061 1.00 94.38 89 LYS A O 1
ATOM 686 N N . HIS A 1 90 ? 2.587 -0.686 7.277 1.00 94.50 90 HIS A N 1
ATOM 687 C CA . HIS A 1 90 ? 1.669 -0.829 8.411 1.00 94.50 90 HIS A CA 1
ATOM 688 C C . HIS A 1 90 ? 0.453 0.114 8.338 1.00 94.50 90 HIS A C 1
ATOM 690 O O . HIS A 1 90 ? -0.281 0.243 9.316 1.00 94.50 90 HIS A O 1
ATOM 696 N N . ALA A 1 91 ? 0.244 0.820 7.223 1.00 95.44 91 ALA A N 1
ATOM 697 C CA . ALA A 1 91 ? -0.913 1.687 7.045 1.00 95.44 91 ALA A CA 1
ATOM 698 C C . ALA A 1 91 ? -2.192 0.853 6.873 1.00 95.44 91 ALA A C 1
ATOM 700 O O . ALA A 1 91 ? -2.379 0.194 5.858 1.00 95.44 91 ALA A O 1
ATOM 7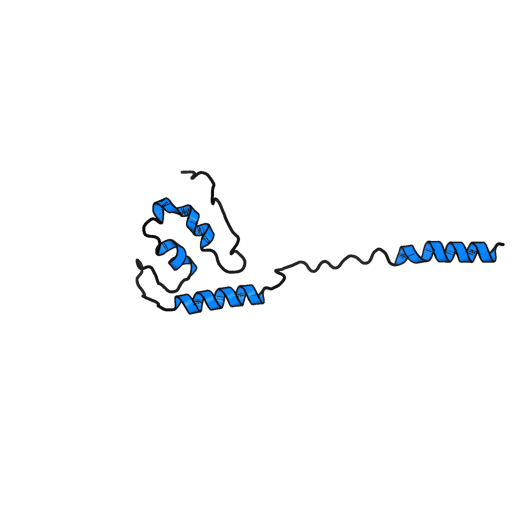01 N N . ILE A 1 92 ? -3.093 0.924 7.857 1.00 96.62 92 ILE A N 1
ATOM 702 C CA . ILE A 1 92 ? -4.344 0.145 7.860 1.00 96.62 92 ILE A CA 1
ATOM 703 C C . ILE A 1 92 ? -5.545 0.917 7.290 1.00 96.62 92 ILE A C 1
ATOM 705 O O . ILE A 1 92 ? -6.531 0.320 6.866 1.00 96.62 92 ILE A O 1
ATOM 709 N N . GLY A 1 93 ? -5.484 2.253 7.282 1.00 95.56 93 GLY A N 1
ATOM 710 C CA . GLY A 1 93 ? -6.592 3.103 6.839 1.00 95.56 93 GLY A CA 1
ATOM 711 C C . GLY A 1 93 ? -7.902 2.800 7.580 1.00 95.56 93 GLY A C 1
ATOM 712 O O . GLY A 1 93 ? -7.925 2.745 8.804 1.00 95.56 93 GLY A O 1
ATOM 713 N N . GLY A 1 94 ? -8.987 2.612 6.824 1.00 96.56 94 GLY A N 1
ATOM 714 C CA . GLY A 1 94 ? -10.313 2.240 7.334 1.00 96.56 94 GLY A CA 1
ATOM 715 C C . GLY A 1 94 ? -10.578 0.732 7.384 1.00 96.56 94 GLY A C 1
ATOM 716 O O . GLY A 1 94 ? -11.744 0.335 7.352 1.00 96.56 94 GLY A O 1
ATOM 717 N N . ARG A 1 95 ? -9.534 -0.112 7.393 1.00 95.69 95 ARG A N 1
ATOM 718 C CA . ARG A 1 95 ? -9.682 -1.563 7.590 1.00 95.69 95 ARG A CA 1
ATOM 719 C C . ARG A 1 95 ? -10.438 -1.825 8.897 1.00 95.69 95 ARG A C 1
ATOM 721 O O . ARG A 1 95 ? -10.217 -1.124 9.881 1.00 95.69 95 ARG A O 1
ATOM 728 N N . ASP A 1 96 ? -11.372 -2.776 8.862 1.00 95.69 96 ASP A N 1
ATOM 729 C CA . ASP A 1 96 ? -12.283 -3.139 9.962 1.00 95.69 96 ASP A CA 1
ATOM 730 C C . ASP A 1 96 ? -13.338 -2.068 10.319 1.00 95.69 96 ASP A C 1
ATOM 732 O O . ASP A 1 96 ? -14.190 -2.280 11.184 1.00 95.69 96 ASP A O 1
ATOM 736 N N . GLY A 1 97 ? -13.326 -0.920 9.635 1.00 96.31 97 GLY A N 1
ATOM 737 C CA . GLY A 1 97 ? -14.327 0.132 9.778 1.00 96.31 97 GLY A CA 1
ATOM 738 C C . GLY A 1 97 ? -15.600 -0.137 8.974 1.00 96.31 97 GLY A C 1
ATOM 739 O O . GLY A 1 97 ? -15.644 -0.981 8.077 1.00 96.31 97 GLY A O 1
ATOM 740 N N . GLN A 1 98 ? -16.654 0.629 9.261 1.00 95.94 98 GLN A N 1
ATOM 741 C CA . GLN A 1 98 ? -17.854 0.629 8.424 1.00 95.94 98 GLN A CA 1
ATOM 742 C C . GLN A 1 98 ? -17.570 1.327 7.090 1.00 95.94 98 GLN A C 1
ATOM 744 O O . GLN A 1 98 ? -16.873 2.342 7.041 1.00 95.94 98 GLN A O 1
ATOM 749 N N . ILE A 1 99 ? -18.135 0.798 6.006 1.00 94.12 99 ILE A N 1
ATOM 750 C CA . ILE A 1 99 ? -18.088 1.463 4.704 1.00 94.12 99 ILE A CA 1
ATOM 751 C C . ILE A 1 99 ? -19.075 2.630 4.737 1.00 94.12 99 ILE A C 1
ATOM 753 O O . ILE A 1 99 ? -20.274 2.430 4.914 1.00 94.12 99 ILE A O 1
ATOM 757 N N . TYR A 1 100 ? -18.552 3.838 4.551 1.00 94.00 100 TYR A N 1
ATOM 758 C CA . TYR A 1 100 ? -19.345 5.041 4.332 1.00 94.00 100 TYR A CA 1
ATOM 759 C C . TYR A 1 100 ? -19.546 5.250 2.825 1.00 94.00 100 TYR A C 1
ATOM 761 O O . TYR A 1 100 ? -18.571 5.177 2.071 1.00 94.00 100 TYR A O 1
ATOM 769 N N . VAL A 1 101 ? -20.792 5.482 2.397 1.00 92.62 101 VAL A N 1
ATOM 770 C CA . VAL A 1 101 ? -21.187 5.723 0.996 1.00 92.62 101 VAL A CA 1
ATOM 771 C C . VAL A 1 101 ? -21.809 7.103 0.876 1.00 92.62 101 VAL A C 1
ATOM 773 O O . VAL A 1 101 ? -22.722 7.391 1.680 1.00 92.62 101 VAL A O 1
#

Organism: Punica granatum (NCBI:txid22663)

Mean predicted aligned error: 13.54 Å

Foldseek 3Di:
DVVVVVVVVCVVPVVVVPPDDPPPPPPCPDPCLPVLVVFCVVLLVVLPQADCDPLDQSNSPQLCNQQSVDPCSVVVVQCSLCSDGGPCNNPNDQRVHDDDD

Secondary structure (DSSP, 8-state):
-HHHHHHHHHHHHGGGGSS---------S-TTHHHHHHHHHHHHHHT------TT-S-SS-HHHHHHHT-TTTTT-GGGGGGS--GGGTT--TTTTSPPP-